Protein AF-A0ABD0Q3Q5-F1 (afdb_monomer_lite)

Structure (mmCIF, N/CA/C/O backbone):
data_AF-A0ABD0Q3Q5-F1
#
_entry.id   AF-A0ABD0Q3Q5-F1
#
loop_
_atom_site.group_PDB
_atom_site.id
_atom_site.type_symbol
_atom_site.label_atom_id
_atom_site.label_alt_id
_atom_site.label_comp_id
_atom_site.label_asym_id
_atom_site.label_entity_id
_atom_site.label_seq_id
_atom_site.pdbx_PDB_ins_code
_atom_site.Cartn_x
_atom_site.Cartn_y
_atom_site.Cartn_z
_atom_site.occupancy
_atom_site.B_iso_or_equiv
_atom_site.auth_seq_id
_atom_site.auth_comp_id
_atom_site.auth_asym_id
_atom_site.auth_atom_id
_atom_site.pdbx_PDB_model_num
ATOM 1 N N . CYS A 1 1 ? 3.557 -3.915 -10.326 1.00 64.38 1 CYS A N 1
ATOM 2 C CA . CYS A 1 1 ? 3.951 -2.627 -10.907 1.00 64.38 1 CYS A CA 1
ATOM 3 C C . CYS A 1 1 ? 3.048 -2.419 -12.089 1.00 64.38 1 CYS A C 1
ATOM 5 O O . CYS A 1 1 ? 3.028 -3.282 -12.958 1.00 64.38 1 CYS A O 1
ATOM 7 N N . GLU A 1 2 ? 2.235 -1.377 -12.055 1.00 64.88 2 GLU A N 1
ATOM 8 C CA . GLU A 1 2 ? 1.460 -0.994 -13.226 1.00 64.88 2 GLU A CA 1
ATOM 9 C C . GLU A 1 2 ? 2.350 -0.129 -14.103 1.00 64.88 2 GLU A C 1
ATOM 11 O O . GLU A 1 2 ? 3.074 0.737 -13.611 1.00 64.88 2 GLU A O 1
ATOM 16 N N . THR A 1 3 ? 2.353 -0.426 -15.393 1.00 63.66 3 THR A N 1
ATOM 17 C CA . THR A 1 3 ? 3.118 0.310 -16.391 1.00 63.66 3 THR A CA 1
ATOM 18 C C . THR A 1 3 ? 2.134 0.877 -17.401 1.00 63.66 3 THR A C 1
ATOM 20 O O . THR A 1 3 ? 1.087 0.265 -17.634 1.00 63.66 3 THR A O 1
ATOM 23 N N . PRO A 1 4 ? 2.440 2.029 -18.016 1.00 71.06 4 PRO A N 1
ATOM 24 C CA . PRO A 1 4 ? 1.713 2.480 -19.193 1.00 71.06 4 PRO A CA 1
ATOM 25 C C . PRO A 1 4 ? 1.609 1.352 -20.231 1.00 71.06 4 PRO A C 1
ATOM 27 O O . PRO A 1 4 ? 2.525 0.535 -20.363 1.00 71.06 4 PRO A O 1
ATOM 30 N N . ALA A 1 5 ? 0.482 1.283 -20.943 1.00 71.94 5 ALA A N 1
ATOM 31 C CA . ALA A 1 5 ? 0.156 0.160 -21.829 1.00 71.94 5 ALA A CA 1
ATOM 32 C C . ALA A 1 5 ? 1.160 -0.039 -22.984 1.00 71.94 5 ALA A C 1
ATOM 34 O O . ALA A 1 5 ? 1.247 -1.123 -23.557 1.00 71.94 5 ALA A O 1
ATOM 35 N N . ASP A 1 6 ? 1.921 0.999 -23.324 1.00 74.75 6 ASP A N 1
ATOM 36 C CA . ASP A 1 6 ? 2.939 1.027 -24.372 1.00 74.75 6 ASP A CA 1
ATOM 37 C C . ASP A 1 6 ? 4.321 0.528 -23.912 1.00 74.75 6 ASP A C 1
ATOM 39 O O . ASP A 1 6 ? 5.198 0.284 -24.745 1.00 74.75 6 ASP A O 1
ATOM 43 N N . VAL A 1 7 ? 4.529 0.321 -22.606 1.00 69.62 7 VAL A N 1
ATOM 44 C CA . VAL A 1 7 ? 5.817 -0.107 -22.048 1.00 69.62 7 VAL A CA 1
ATOM 45 C C . VAL A 1 7 ? 5.772 -1.586 -21.674 1.00 69.62 7 VAL A C 1
ATOM 47 O O . VAL A 1 7 ? 5.113 -1.989 -20.715 1.00 69.62 7 VAL A O 1
ATOM 50 N N . ARG A 1 8 ? 6.545 -2.406 -22.397 1.00 71.25 8 ARG A N 1
ATOM 51 C CA . ARG A 1 8 ? 6.849 -3.780 -21.978 1.00 71.25 8 ARG A CA 1
ATOM 52 C C . ARG A 1 8 ? 8.003 -3.752 -20.987 1.00 71.25 8 ARG A C 1
ATOM 54 O O . ARG A 1 8 ? 9.117 -3.381 -21.343 1.00 71.25 8 ARG A O 1
ATOM 61 N N . VAL A 1 9 ? 7.704 -4.109 -19.745 1.00 69.62 9 VAL A N 1
ATOM 62 C CA . VAL A 1 9 ? 8.691 -4.199 -18.671 1.00 69.62 9 VAL A CA 1
ATOM 63 C C . VAL A 1 9 ? 9.162 -5.633 -18.528 1.00 69.62 9 VAL A C 1
ATOM 65 O O . VAL A 1 9 ? 8.351 -6.538 -18.340 1.00 69.62 9 VAL A O 1
ATOM 68 N N . ASP A 1 10 ? 10.478 -5.810 -18.570 1.00 70.88 10 ASP A N 1
ATOM 69 C CA . ASP A 1 10 ? 11.109 -7.119 -18.408 1.00 70.88 10 ASP A CA 1
ATOM 70 C C . ASP A 1 10 ? 11.295 -7.458 -16.925 1.00 70.88 10 ASP A C 1
ATOM 72 O O . ASP A 1 10 ? 11.212 -8.617 -16.523 1.00 70.88 10 ASP A O 1
ATOM 76 N N . GLN A 1 11 ? 11.544 -6.438 -16.097 1.00 75.56 11 GLN A N 1
ATOM 77 C CA . GLN A 1 11 ? 11.914 -6.579 -14.691 1.00 75.56 11 GLN A CA 1
ATOM 78 C C . GLN A 1 11 ? 11.351 -5.416 -13.863 1.00 75.56 11 GLN A C 1
ATOM 80 O O . GLN A 1 11 ? 11.608 -4.251 -14.175 1.00 75.56 11 GLN A O 1
ATOM 85 N N . CYS A 1 12 ? 10.616 -5.723 -12.786 1.00 81.56 12 CYS A N 1
ATOM 86 C CA . CYS A 1 12 ? 10.214 -4.728 -11.789 1.00 81.56 12 CYS A CA 1
ATOM 87 C C . CYS A 1 12 ? 10.824 -5.050 -10.433 1.00 81.56 12 CYS A C 1
ATOM 89 O O . CYS A 1 12 ? 10.715 -6.175 -9.954 1.00 81.56 12 CYS A O 1
ATOM 91 N N . TYR A 1 13 ? 11.411 -4.046 -9.802 1.00 84.44 13 TYR A N 1
ATOM 92 C CA . TYR A 1 13 ? 12.103 -4.165 -8.535 1.00 84.44 13 TYR A CA 1
ATOM 93 C C . TYR A 1 13 ? 11.333 -3.414 -7.455 1.00 84.44 13 TYR A C 1
ATOM 95 O O . TYR A 1 13 ? 10.909 -2.275 -7.646 1.00 84.44 13 TYR A O 1
ATOM 103 N N . PHE A 1 14 ? 11.155 -4.073 -6.317 1.00 84.06 14 PHE A N 1
ATOM 104 C CA . PHE A 1 14 ? 10.632 -3.512 -5.083 1.00 84.06 14 PHE A CA 1
ATOM 105 C C . PHE A 1 14 ? 11.778 -3.362 -4.095 1.00 84.06 14 PHE A C 1
ATOM 107 O O . PHE A 1 14 ? 12.520 -4.315 -3.853 1.00 84.06 14 PHE A O 1
ATOM 114 N N . ASN A 1 15 ? 11.889 -2.181 -3.502 1.00 84.00 15 ASN A N 1
ATOM 115 C CA . ASN A 1 15 ? 12.985 -1.812 -2.624 1.00 84.00 15 ASN A CA 1
ATOM 116 C C . ASN A 1 15 ? 12.443 -1.402 -1.258 1.00 84.00 15 ASN A C 1
ATOM 118 O O . ASN A 1 15 ? 11.491 -0.633 -1.151 1.00 84.00 15 ASN A O 1
ATOM 122 N N . THR A 1 16 ? 13.079 -1.909 -0.211 1.00 79.88 16 THR A N 1
ATOM 123 C CA . THR A 1 16 ? 12.988 -1.380 1.155 1.00 79.88 16 THR A CA 1
ATOM 124 C C . THR A 1 16 ? 14.365 -0.874 1.559 1.00 79.88 16 THR A C 1
ATOM 126 O O . THR A 1 16 ? 15.359 -1.166 0.898 1.00 79.88 16 THR A O 1
ATOM 129 N N . SER A 1 17 ? 14.471 -0.195 2.700 1.00 72.44 17 SER A N 1
ATOM 130 C CA . SER A 1 17 ? 15.764 0.213 3.265 1.00 72.44 17 SER A CA 1
ATOM 131 C C . SER A 1 17 ? 16.727 -0.950 3.551 1.00 72.44 17 SER A C 1
ATOM 133 O O . SER A 1 17 ? 17.894 -0.701 3.834 1.00 72.44 17 SER A O 1
ATOM 135 N N . ARG A 1 18 ? 16.269 -2.211 3.498 1.00 67.69 18 ARG A N 1
ATOM 136 C CA . ARG A 1 18 ? 17.089 -3.389 3.815 1.00 67.69 18 ARG A CA 1
ATOM 137 C C . ARG A 1 18 ? 17.288 -4.356 2.650 1.00 67.69 18 ARG A C 1
ATOM 139 O O . ARG A 1 18 ? 18.244 -5.125 2.691 1.00 67.69 18 ARG A O 1
ATOM 146 N N . LYS A 1 19 ? 16.376 -4.401 1.671 1.00 77.94 19 LYS A N 1
ATOM 147 C CA . LYS A 1 19 ? 16.338 -5.464 0.651 1.00 77.94 19 LYS A CA 1
ATOM 148 C C . LYS A 1 19 ? 15.728 -4.983 -0.666 1.00 77.94 19 LYS A C 1
ATOM 150 O O . LYS A 1 19 ? 14.871 -4.102 -0.661 1.00 77.94 19 LYS A O 1
ATOM 155 N N . GLU A 1 20 ? 16.110 -5.648 -1.754 1.00 79.75 20 GLU A N 1
ATOM 156 C CA . GLU A 1 20 ? 15.531 -5.536 -3.101 1.00 79.75 20 GLU A CA 1
ATOM 157 C C . GLU A 1 20 ? 14.861 -6.871 -3.488 1.00 79.75 20 GLU A C 1
ATOM 159 O O . GLU A 1 20 ? 15.287 -7.940 -3.033 1.00 79.75 20 GLU A O 1
ATOM 164 N N . LYS A 1 21 ? 13.785 -6.839 -4.286 1.00 79.62 21 LYS A N 1
ATOM 165 C CA . LYS A 1 21 ? 13.129 -8.039 -4.834 1.00 79.62 21 LYS A CA 1
ATOM 166 C C . LYS A 1 21 ? 12.486 -7.775 -6.192 1.00 79.62 21 LYS A C 1
ATOM 168 O O . LYS A 1 21 ? 11.812 -6.773 -6.366 1.00 79.62 21 LYS A O 1
ATOM 173 N N . ASN A 1 22 ? 12.653 -8.704 -7.135 1.00 72.94 22 ASN A N 1
ATOM 174 C CA . ASN A 1 22 ? 12.269 -8.532 -8.545 1.00 72.94 22 ASN A CA 1
ATOM 175 C C . ASN A 1 22 ? 10.914 -9.177 -8.949 1.00 72.94 22 ASN A C 1
ATOM 177 O O . ASN A 1 22 ? 10.568 -9.245 -10.122 1.00 72.94 22 ASN A O 1
ATOM 181 N N . ILE A 1 23 ? 10.129 -9.693 -7.998 1.00 73.12 23 ILE A N 1
ATOM 182 C CA . ILE A 1 23 ? 8.867 -10.405 -8.289 1.00 73.12 23 ILE A CA 1
ATOM 183 C C . ILE A 1 23 ? 7.653 -9.671 -7.719 1.00 73.12 23 ILE A C 1
ATOM 185 O O . ILE A 1 23 ? 7.793 -8.846 -6.818 1.00 73.12 23 ILE A O 1
ATOM 189 N N . LYS A 1 24 ? 6.450 -9.996 -8.213 1.00 68.44 24 LYS A N 1
ATOM 190 C CA . LYS A 1 24 ? 5.186 -9.526 -7.623 1.00 68.44 24 LYS A CA 1
ATOM 191 C C . LYS A 1 24 ? 5.133 -9.939 -6.146 1.00 68.44 24 LYS A C 1
ATOM 193 O O . LYS A 1 24 ? 5.443 -11.081 -5.824 1.00 68.44 24 LYS A O 1
ATOM 198 N N . LEU A 1 25 ? 4.765 -9.001 -5.275 1.00 67.19 25 LEU A N 1
ATOM 199 C CA . LEU A 1 25 ? 4.630 -9.228 -3.838 1.00 67.19 25 LEU A CA 1
ATOM 200 C C . LEU A 1 25 ? 3.165 -9.087 -3.422 1.00 67.19 25 LEU A C 1
ATOM 202 O O . LEU A 1 25 ? 2.531 -8.069 -3.691 1.00 67.19 25 LEU A O 1
ATOM 206 N N . THR A 1 26 ? 2.643 -10.097 -2.741 1.00 67.00 26 THR A N 1
ATOM 207 C CA . THR A 1 26 ? 1.461 -10.019 -1.876 1.00 67.00 26 THR A CA 1
ATOM 208 C C . THR A 1 26 ? 1.864 -9.509 -0.487 1.00 67.00 26 THR A C 1
ATOM 210 O O . THR A 1 26 ? 3.036 -9.576 -0.114 1.00 67.00 26 THR A O 1
ATOM 213 N N . GLY A 1 27 ? 0.911 -9.033 0.323 1.00 59.12 27 GLY A N 1
ATOM 214 C CA . GLY A 1 27 ? 1.203 -8.544 1.683 1.00 59.12 27 GLY A CA 1
ATOM 215 C C . GLY A 1 27 ? 1.937 -9.569 2.565 1.00 59.12 27 GLY A C 1
ATOM 216 O O . GLY A 1 27 ? 2.891 -9.222 3.258 1.00 59.12 27 GLY A O 1
ATOM 217 N N . ALA A 1 28 ? 1.581 -10.855 2.462 1.00 62.69 28 ALA A N 1
ATOM 218 C CA . ALA A 1 28 ? 2.267 -11.938 3.173 1.00 62.69 28 ALA A CA 1
ATOM 219 C C . ALA A 1 28 ? 3.709 -12.166 2.676 1.00 62.69 28 ALA A C 1
ATOM 221 O O . ALA A 1 28 ? 4.607 -12.504 3.452 1.00 62.69 28 ALA A O 1
ATOM 222 N N . GLU A 1 29 ? 3.962 -11.962 1.381 1.00 70.81 29 GLU A N 1
ATOM 223 C CA . GLU A 1 29 ? 5.303 -12.073 0.798 1.00 70.81 29 GLU A CA 1
ATOM 224 C C . GLU A 1 29 ? 6.202 -10.890 1.163 1.00 70.81 29 GLU A C 1
ATOM 226 O O . GLU A 1 29 ? 7.422 -11.067 1.206 1.00 70.81 29 GLU A O 1
ATOM 231 N N . VAL A 1 30 ? 5.623 -9.720 1.460 1.00 70.44 30 VAL A N 1
ATOM 232 C CA . VAL A 1 30 ? 6.353 -8.541 1.949 1.00 70.44 30 VAL A CA 1
ATOM 233 C C . VAL A 1 30 ? 6.973 -8.817 3.322 1.00 70.44 30 VAL A C 1
ATOM 235 O O . VAL A 1 30 ? 8.162 -8.556 3.485 1.00 70.44 30 VAL A O 1
ATOM 238 N N . LEU A 1 31 ? 6.233 -9.404 4.273 1.00 67.75 31 LEU A N 1
ATOM 239 C CA . LEU A 1 31 ? 6.754 -9.747 5.611 1.00 67.75 31 LEU A CA 1
ATOM 240 C C . LEU A 1 31 ? 7.936 -10.715 5.544 1.00 67.75 31 LEU A C 1
ATOM 242 O O . LEU A 1 31 ? 9.025 -10.435 6.051 1.00 67.75 31 LEU A O 1
ATOM 246 N N . ARG A 1 32 ? 7.733 -11.845 4.852 1.00 71.06 32 ARG A N 1
ATOM 247 C CA . ARG A 1 32 ? 8.770 -12.874 4.681 1.00 71.06 32 ARG A CA 1
ATOM 248 C C . ARG A 1 32 ? 10.004 -12.306 3.994 1.00 71.06 32 ARG A C 1
ATOM 250 O O . ARG A 1 32 ? 11.128 -12.629 4.364 1.00 71.06 32 ARG A O 1
ATOM 257 N N . TRP A 1 33 ? 9.800 -11.453 2.990 1.00 71.62 33 TRP A N 1
ATOM 258 C CA . TRP A 1 33 ? 10.897 -10.801 2.292 1.00 71.62 33 TRP A CA 1
ATOM 259 C C . TRP A 1 33 ? 11.643 -9.833 3.199 1.00 71.62 33 TRP A C 1
ATOM 261 O O . TRP A 1 33 ? 12.851 -9.991 3.345 1.00 71.62 33 TRP A O 1
ATOM 271 N N . ALA A 1 34 ? 10.960 -8.886 3.840 1.00 71.56 34 ALA A N 1
ATOM 272 C CA . ALA A 1 34 ? 11.585 -7.881 4.691 1.00 71.56 34 ALA A CA 1
ATOM 273 C C . ALA A 1 34 ? 12.245 -8.484 5.949 1.00 71.56 34 ALA A C 1
ATOM 275 O O . ALA A 1 34 ? 13.105 -7.830 6.536 1.00 71.56 34 ALA A O 1
ATOM 276 N N . ALA A 1 35 ? 11.949 -9.751 6.284 1.00 72.00 35 ALA A N 1
ATOM 277 C CA . ALA A 1 35 ? 12.423 -10.448 7.486 1.00 72.00 35 ALA A CA 1
ATOM 278 C C . ALA A 1 35 ? 12.182 -9.610 8.745 1.00 72.00 35 ALA A C 1
ATOM 280 O O . ALA A 1 35 ? 13.076 -9.397 9.562 1.00 72.00 35 ALA A O 1
ATOM 281 N N . VAL A 1 36 ? 10.968 -9.083 8.831 1.00 73.62 36 VAL A N 1
ATOM 282 C CA . VAL A 1 36 ? 10.466 -8.331 9.972 1.00 73.62 36 VAL A CA 1
ATOM 283 C C . VAL A 1 36 ? 9.288 -9.094 10.551 1.00 73.62 36 VAL A C 1
ATOM 285 O O . VAL A 1 36 ? 8.499 -9.686 9.810 1.00 73.62 36 VAL A O 1
ATOM 288 N N . GLU A 1 37 ? 9.194 -9.082 11.871 1.00 74.69 37 GLU A N 1
ATOM 289 C CA . GLU A 1 37 ? 7.985 -9.495 12.571 1.00 74.69 37 GLU A CA 1
ATOM 290 C C . GLU A 1 37 ? 6.975 -8.353 12.496 1.00 74.69 37 GLU A C 1
ATOM 292 O O . GLU A 1 37 ? 7.355 -7.183 12.376 1.00 74.69 37 GLU A O 1
ATOM 297 N N . SER A 1 38 ? 5.693 -8.691 12.487 1.00 72.62 38 SER A N 1
ATOM 298 C CA . SER A 1 38 ? 4.633 -7.693 12.505 1.00 72.62 38 SER A CA 1
ATOM 299 C C . SER A 1 38 ? 4.162 -7.462 13.960 1.00 72.62 38 SER A C 1
ATOM 301 O O . SER A 1 38 ? 4.652 -8.139 14.862 1.00 72.62 38 SER A O 1
ATOM 303 N N . PRO A 1 39 ? 3.348 -6.424 14.249 1.00 74.75 39 PRO A N 1
ATOM 304 C CA . PRO A 1 39 ? 2.907 -5.361 13.346 1.00 74.75 39 PRO A CA 1
ATOM 305 C C . PRO A 1 39 ? 4.057 -4.447 12.912 1.00 74.75 39 PRO A C 1
ATOM 307 O O . PRO A 1 39 ? 4.865 -3.998 13.723 1.00 74.75 39 PRO A O 1
ATOM 310 N N . VAL A 1 40 ? 4.122 -4.137 11.615 1.00 79.62 40 VAL A N 1
ATOM 311 C CA . VAL A 1 40 ? 5.201 -3.309 11.057 1.00 79.62 40 VAL A CA 1
ATOM 312 C C . VAL A 1 40 ? 4.726 -2.472 9.877 1.00 79.62 40 VAL A C 1
ATOM 314 O O . VAL A 1 40 ? 3.965 -2.931 9.027 1.00 79.62 40 VAL A O 1
ATOM 317 N N . SER A 1 41 ? 5.219 -1.236 9.810 1.00 83.31 41 SER A N 1
ATOM 318 C CA . SER A 1 41 ? 5.056 -0.349 8.659 1.00 83.31 41 SER A CA 1
ATOM 319 C C . SER A 1 41 ? 6.352 -0.309 7.859 1.00 83.31 41 SER A C 1
ATOM 321 O O . SER A 1 41 ? 7.411 0.033 8.384 1.00 83.31 41 SER A O 1
ATOM 323 N N . LEU A 1 42 ? 6.270 -0.660 6.579 1.00 82.75 42 LEU A N 1
ATOM 324 C CA . LEU A 1 42 ? 7.396 -0.698 5.656 1.00 82.75 42 LEU A CA 1
ATOM 325 C C . LEU A 1 42 ? 7.211 0.356 4.574 1.00 82.75 42 LEU A C 1
ATOM 327 O O . LEU A 1 42 ? 6.183 0.396 3.905 1.00 82.75 42 LEU A O 1
ATOM 331 N N . ASN A 1 43 ? 8.237 1.172 4.361 1.00 87.88 43 ASN A N 1
ATOM 332 C CA . ASN A 1 43 ? 8.292 2.057 3.206 1.00 87.88 43 ASN A CA 1
ATOM 333 C C . ASN A 1 43 ? 8.881 1.285 2.027 1.00 87.88 43 ASN A C 1
ATOM 335 O O . ASN A 1 43 ? 10.030 0.838 2.081 1.00 87.88 43 ASN A O 1
ATOM 339 N N . ILE A 1 44 ? 8.074 1.120 0.984 1.00 86.12 44 ILE A N 1
ATOM 340 C CA . ILE A 1 44 ? 8.418 0.386 -0.228 1.00 86.12 44 ILE A CA 1
ATOM 341 C C . ILE A 1 44 ? 8.473 1.378 -1.383 1.00 86.12 44 ILE A C 1
ATOM 343 O O . ILE A 1 44 ? 7.535 2.142 -1.604 1.00 86.12 44 ILE A O 1
ATOM 347 N N . THR A 1 45 ? 9.564 1.358 -2.136 1.00 89.19 45 THR A N 1
ATOM 348 C CA . THR A 1 45 ? 9.660 2.027 -3.438 1.00 89.19 45 THR A CA 1
ATOM 349 C C . THR A 1 45 ? 9.743 0.980 -4.537 1.00 89.19 45 THR A C 1
ATOM 351 O O . THR A 1 45 ? 10.049 -0.188 -4.284 1.00 89.19 45 THR A O 1
ATOM 354 N N . CYS A 1 46 ? 9.467 1.375 -5.774 1.00 87.19 46 CYS A N 1
ATOM 355 C CA . CYS A 1 46 ? 9.669 0.507 -6.919 1.00 87.19 46 CYS A CA 1
ATOM 356 C C . CYS A 1 46 ? 10.289 1.245 -8.101 1.00 87.19 46 CYS A C 1
ATOM 358 O O . CYS A 1 46 ? 10.201 2.466 -8.233 1.00 87.19 46 CYS A O 1
ATOM 360 N N . ASN A 1 47 ? 10.941 0.482 -8.962 1.00 87.50 47 ASN A N 1
ATOM 361 C CA . ASN A 1 47 ? 11.449 0.921 -10.251 1.00 87.50 47 ASN A CA 1
ATOM 362 C C . ASN A 1 47 ? 11.397 -0.256 -11.222 1.00 87.50 47 ASN A C 1
ATOM 364 O O . ASN A 1 47 ? 11.296 -1.417 -10.823 1.00 87.50 47 ASN A O 1
ATOM 368 N N . TYR A 1 48 ? 11.464 0.037 -12.510 1.00 85.12 48 TYR A N 1
ATOM 369 C CA . TYR A 1 48 ? 11.496 -0.993 -13.534 1.00 85.12 48 TYR A CA 1
ATOM 370 C C . TYR A 1 48 ? 12.685 -0.801 -14.459 1.00 85.12 48 TYR A C 1
ATOM 372 O O . TYR A 1 48 ? 13.280 0.272 -14.525 1.00 85.12 48 TYR A O 1
ATOM 380 N N . THR A 1 49 ? 13.032 -1.862 -15.174 1.00 86.06 49 THR A N 1
ATOM 381 C CA . THR A 1 49 ? 14.048 -1.825 -16.223 1.00 86.06 49 THR A CA 1
ATOM 382 C C . THR A 1 49 ? 13.449 -2.349 -17.517 1.00 86.06 49 THR A C 1
ATOM 384 O O . THR A 1 49 ? 12.681 -3.312 -17.509 1.00 86.06 49 THR A O 1
ATOM 387 N N . ILE A 1 50 ? 13.802 -1.693 -18.622 1.00 85.62 50 ILE A N 1
ATOM 388 C CA . ILE A 1 50 ? 13.511 -2.172 -19.973 1.00 85.62 50 ILE A CA 1
ATOM 389 C C . ILE A 1 50 ? 14.807 -2.572 -20.668 1.00 85.62 50 ILE A C 1
ATOM 391 O O . ILE A 1 50 ? 15.837 -1.901 -20.522 1.00 85.62 50 ILE A O 1
ATOM 395 N N . HIS A 1 51 ? 14.750 -3.632 -21.462 1.00 84.00 51 HIS A N 1
ATOM 396 C CA . HIS A 1 51 ? 15.847 -4.045 -22.313 1.00 84.00 51 HIS A CA 1
ATOM 397 C C . HIS A 1 51 ? 15.690 -3.434 -23.709 1.00 84.00 51 HIS A C 1
ATOM 399 O O . HIS A 1 51 ? 14.767 -3.754 -24.459 1.00 84.00 51 HIS A O 1
ATOM 405 N N . LYS A 1 52 ? 16.596 -2.525 -24.085 1.00 83.44 52 LYS A N 1
ATOM 406 C CA . LYS A 1 52 ? 16.568 -1.871 -25.400 1.00 83.44 52 LYS A CA 1
ATOM 407 C C . LYS A 1 52 ? 17.961 -1.844 -26.007 1.00 83.44 52 LYS A C 1
ATOM 409 O O . LYS A 1 52 ? 18.878 -1.290 -25.413 1.00 83.44 52 LYS A O 1
ATOM 414 N N . GLN A 1 53 ? 18.090 -2.384 -27.223 1.00 85.75 53 GLN A N 1
ATOM 415 C CA . GLN A 1 53 ? 19.355 -2.422 -27.977 1.00 85.75 53 GLN A CA 1
ATOM 416 C C . GLN A 1 53 ? 20.504 -3.054 -27.167 1.00 85.75 53 GLN A C 1
ATOM 418 O O . GLN A 1 53 ? 21.592 -2.494 -27.089 1.00 85.75 53 GLN A O 1
ATOM 423 N N . SER A 1 54 ? 20.243 -4.195 -26.520 1.00 84.31 54 SER A N 1
ATOM 424 C CA . SER A 1 54 ? 21.209 -4.906 -25.667 1.00 84.31 54 SER A CA 1
ATOM 425 C C . SER A 1 54 ? 21.659 -4.151 -24.407 1.00 84.31 54 SER A C 1
ATOM 427 O O . SER A 1 54 ? 22.602 -4.576 -23.743 1.00 84.31 54 SER A O 1
ATOM 429 N N . ILE A 1 55 ? 20.986 -3.053 -24.046 1.00 86.56 55 ILE A N 1
ATOM 430 C CA . ILE A 1 55 ? 21.283 -2.246 -22.858 1.00 86.56 55 ILE A CA 1
ATOM 431 C C . ILE A 1 55 ? 20.054 -2.205 -21.948 1.00 86.56 55 ILE A C 1
ATOM 433 O O . ILE A 1 55 ? 18.932 -1.945 -22.389 1.00 86.56 55 ILE A O 1
ATOM 437 N N . ASN A 1 56 ? 20.288 -2.413 -20.654 1.00 86.12 56 ASN A N 1
ATOM 438 C CA . ASN A 1 56 ? 19.282 -2.250 -19.612 1.00 86.12 56 ASN A CA 1
ATOM 439 C C . ASN A 1 56 ? 19.134 -0.768 -19.259 1.00 86.12 56 ASN A C 1
ATOM 441 O O . ASN A 1 56 ? 20.108 -0.117 -18.877 1.00 86.12 56 ASN A O 1
ATOM 445 N N . LYS A 1 57 ? 17.919 -0.229 -19.388 1.00 87.19 57 LYS A N 1
ATOM 446 C CA . LYS A 1 57 ? 17.601 1.159 -19.031 1.00 87.19 57 LYS A CA 1
ATOM 447 C C . LYS A 1 57 ? 16.635 1.188 -17.843 1.00 87.19 57 LYS A C 1
ATOM 449 O O . LYS A 1 57 ? 15.478 0.797 -18.024 1.00 87.19 57 LYS A O 1
ATOM 454 N N . PRO A 1 58 ? 17.081 1.623 -16.651 1.00 87.62 58 PRO A N 1
ATOM 455 C CA . PRO A 1 58 ? 16.214 1.733 -15.486 1.00 87.62 58 PRO A CA 1
ATOM 456 C C . PRO A 1 58 ? 15.335 2.988 -15.555 1.00 87.62 58 PRO A C 1
ATOM 458 O O . PRO A 1 58 ? 15.728 4.014 -16.114 1.00 87.62 58 PRO A O 1
ATOM 461 N N . SER A 1 59 ? 14.152 2.914 -14.951 1.00 86.81 59 SER A N 1
ATOM 462 C CA . SER A 1 59 ? 13.293 4.065 -14.682 1.00 86.81 59 SER A CA 1
ATOM 463 C C . SER A 1 59 ? 13.788 4.868 -13.476 1.00 86.81 59 SER A C 1
ATOM 465 O O . SER A 1 59 ? 14.601 4.397 -12.678 1.00 86.81 59 SER A O 1
ATOM 467 N N . SER A 1 60 ? 13.212 6.054 -13.274 1.00 89.50 60 SER A N 1
ATOM 468 C CA . SER A 1 60 ? 13.250 6.715 -11.967 1.00 89.50 60 SER A CA 1
ATOM 469 C C . SER A 1 60 ? 12.589 5.841 -10.895 1.00 89.50 60 SER A C 1
ATOM 471 O O . SER A 1 60 ? 11.695 5.041 -11.193 1.00 89.50 60 SER A O 1
ATOM 473 N N . VAL A 1 61 ? 13.032 6.003 -9.649 1.00 89.19 61 VAL A N 1
ATOM 474 C CA . VAL A 1 61 ? 12.432 5.349 -8.480 1.00 89.19 61 VAL A CA 1
ATOM 475 C C . VAL A 1 61 ? 11.115 6.041 -8.132 1.00 89.19 61 VAL A C 1
ATOM 477 O O . VAL A 1 61 ? 11.019 7.267 -8.195 1.00 89.19 61 VAL A O 1
ATOM 480 N N . SER A 1 62 ? 10.098 5.258 -7.781 1.00 87.69 62 SER A N 1
ATOM 481 C CA . SER A 1 62 ? 8.800 5.774 -7.352 1.00 87.69 62 SER A CA 1
ATOM 482 C C . SER A 1 62 ? 8.900 6.548 -6.031 1.00 87.69 62 SER A C 1
ATOM 484 O O . SER A 1 62 ? 9.814 6.313 -5.233 1.00 87.69 62 SER A O 1
ATOM 486 N N . PRO A 1 63 ? 7.901 7.387 -5.711 1.00 90.38 63 PRO A N 1
ATOM 487 C CA . PRO A 1 63 ? 7.660 7.792 -4.332 1.00 90.38 63 PRO A CA 1
ATOM 488 C C . PRO A 1 63 ? 7.513 6.569 -3.414 1.00 90.38 63 PRO A C 1
ATOM 490 O O . PRO A 1 63 ? 7.081 5.497 -3.854 1.00 90.38 63 PRO A O 1
ATOM 493 N N . ALA A 1 64 ? 7.871 6.730 -2.141 1.00 88.69 64 ALA A N 1
ATOM 494 C CA . ALA A 1 64 ? 7.702 5.675 -1.152 1.00 88.69 64 ALA A CA 1
ATOM 495 C C . ALA A 1 64 ? 6.220 5.494 -0.808 1.00 88.69 64 ALA A C 1
ATOM 497 O O . ALA A 1 64 ? 5.531 6.457 -0.474 1.00 88.69 64 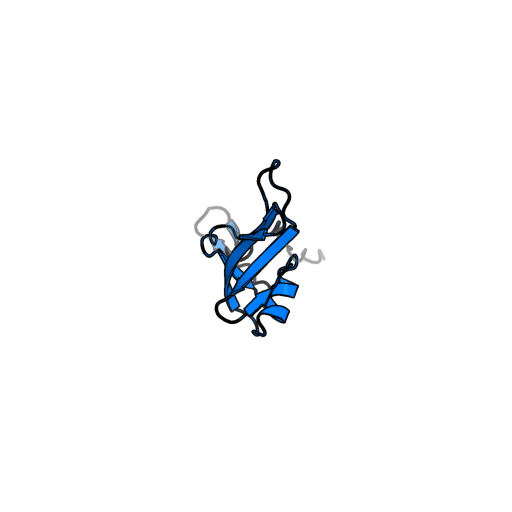ALA A O 1
ATOM 498 N N . ALA A 1 65 ? 5.753 4.250 -0.855 1.00 85.75 65 ALA A N 1
ATOM 499 C CA . ALA A 1 65 ? 4.453 3.847 -0.348 1.00 85.75 65 ALA A CA 1
ATOM 500 C C . ALA A 1 65 ? 4.634 3.134 0.996 1.00 85.75 65 ALA A C 1
ATOM 502 O O . ALA A 1 65 ? 5.455 2.222 1.116 1.00 85.75 65 ALA A O 1
ATOM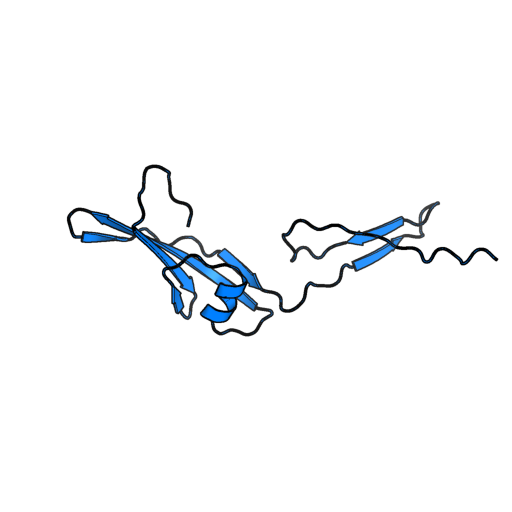 503 N N . THR A 1 66 ? 3.869 3.536 2.008 1.00 85.38 66 THR A N 1
ATOM 504 C CA . THR A 1 66 ? 3.873 2.864 3.311 1.00 85.38 66 THR A CA 1
ATOM 505 C C . THR A 1 66 ? 2.891 1.700 3.286 1.00 85.38 66 THR A C 1
ATOM 507 O O . THR A 1 66 ? 1.695 1.889 3.070 1.00 85.38 66 THR A O 1
ATOM 510 N N . VAL A 1 67 ? 3.398 0.494 3.521 1.00 77.88 67 VAL A N 1
ATOM 511 C CA . VAL A 1 67 ? 2.604 -0.724 3.683 1.00 77.88 67 VAL A CA 1
ATOM 512 C C . VAL A 1 67 ? 2.662 -1.139 5.143 1.00 77.88 67 VAL 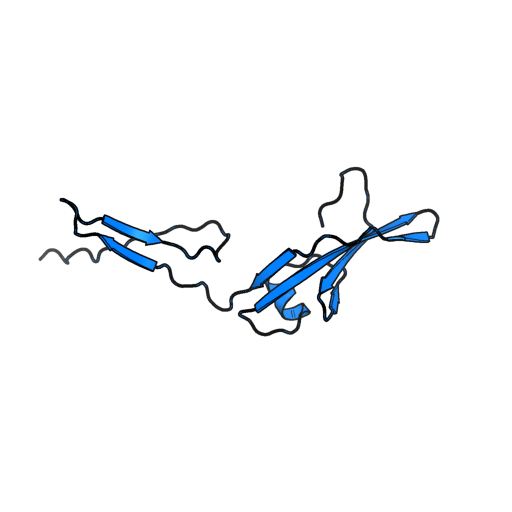A C 1
ATOM 514 O O . VAL A 1 67 ? 3.730 -1.478 5.651 1.00 77.88 67 VAL A O 1
ATOM 517 N N . THR A 1 68 ? 1.515 -1.119 5.815 1.00 77.50 68 THR A N 1
ATOM 518 C CA . THR A 1 68 ? 1.381 -1.632 7.179 1.00 77.50 68 THR A CA 1
ATOM 519 C C . THR A 1 68 ? 0.866 -3.056 7.118 1.00 77.50 68 THR A C 1
ATOM 521 O O . THR A 1 68 ? -0.189 -3.313 6.541 1.00 77.50 68 THR A O 1
ATOM 524 N N . VAL A 1 69 ? 1.617 -3.978 7.710 1.00 74.50 69 VAL A N 1
ATOM 525 C CA . VAL A 1 69 ? 1.173 -5.355 7.894 1.00 74.50 69 VAL A CA 1
ATOM 526 C C . VAL A 1 69 ? 0.851 -5.563 9.366 1.00 74.50 69 VAL A C 1
ATOM 528 O O . VAL A 1 69 ? 1.620 -5.149 10.233 1.00 74.50 69 VAL A O 1
ATOM 531 N N . LEU A 1 70 ? -0.317 -6.147 9.622 1.00 72.56 70 LEU A N 1
ATOM 532 C CA . LEU A 1 70 ? -0.870 -6.364 10.954 1.00 72.56 70 LEU A CA 1
ATOM 533 C C . LEU A 1 70 ? -0.861 -7.865 11.268 1.00 72.56 70 LEU A C 1
ATOM 535 O O . LEU A 1 70 ? -1.266 -8.666 10.428 1.00 72.56 70 LEU A O 1
ATOM 539 N N . ASP A 1 71 ? -0.430 -8.228 12.478 1.00 69.00 71 ASP A N 1
ATOM 540 C CA . ASP A 1 71 ? -0.364 -9.624 12.949 1.00 69.00 71 ASP A CA 1
ATOM 541 C C . ASP A 1 71 ? -1.742 -10.170 13.311 1.00 69.00 71 ASP A C 1
ATOM 543 O O . ASP A 1 71 ? -2.006 -11.366 13.223 1.00 69.00 71 ASP A O 1
ATOM 547 N N . SER A 1 72 ? -2.633 -9.274 13.718 1.00 68.75 72 SER A N 1
ATOM 548 C CA . SER A 1 72 ? -4.036 -9.555 13.972 1.00 68.75 72 SER A CA 1
ATOM 549 C C . SER A 1 72 ? -4.868 -8.405 13.429 1.00 68.75 72 SER A C 1
ATOM 551 O O . SER A 1 72 ? -4.433 -7.249 13.428 1.00 68.75 72 SER A O 1
ATOM 553 N N . LEU A 1 73 ? -6.064 -8.725 12.935 1.00 71.44 73 LEU A N 1
ATOM 554 C CA . LEU A 1 73 ? -7.020 -7.693 12.565 1.00 71.44 73 LEU A CA 1
ATOM 555 C C . LEU A 1 73 ? -7.423 -6.945 13.843 1.00 71.44 73 LEU A C 1
ATOM 557 O O . LEU A 1 73 ? -7.785 -7.589 14.833 1.00 71.44 73 LEU A O 1
ATOM 561 N N . PRO A 1 74 ? -7.327 -5.607 13.856 1.00 74.38 74 PRO A N 1
ATOM 562 C CA . PRO A 1 74 ? -7.700 -4.838 15.024 1.00 74.38 74 PRO A CA 1
ATOM 563 C C . PRO A 1 74 ? -9.199 -5.025 15.266 1.00 74.38 74 PRO A C 1
ATOM 565 O O . PRO A 1 74 ? -9.992 -5.095 14.324 1.00 74.38 74 PRO A O 1
ATOM 568 N N . LYS A 1 75 ? -9.580 -5.155 16.539 1.00 78.75 75 LYS A N 1
ATOM 569 C CA . LYS A 1 75 ? -10.981 -5.361 16.910 1.00 78.75 75 LYS A CA 1
ATOM 570 C C . LYS A 1 75 ? -11.808 -4.126 16.517 1.00 78.75 75 LYS A C 1
ATOM 572 O O . LYS A 1 75 ? -11.312 -3.010 16.700 1.00 78.75 75 LYS A O 1
ATOM 577 N N . PRO A 1 76 ? -13.038 -4.304 16.004 1.00 82.00 76 PRO A N 1
ATOM 578 C CA . PRO A 1 76 ? -13.959 -3.190 15.827 1.00 82.00 76 PRO A CA 1
ATOM 579 C C . PRO A 1 76 ? -14.294 -2.558 17.181 1.00 82.00 76 PRO A C 1
ATOM 581 O O . PRO A 1 76 ? -14.252 -3.220 18.223 1.00 82.00 76 PRO A O 1
ATOM 584 N N . ILE A 1 77 ? -14.601 -1.267 17.155 1.00 86.81 77 ILE A N 1
ATOM 585 C CA . ILE A 1 77 ? -14.959 -0.477 18.329 1.00 86.81 77 ILE A CA 1
ATOM 586 C C . ILE A 1 77 ? -16.481 -0.383 18.373 1.00 86.81 77 ILE A C 1
ATOM 588 O O . ILE A 1 77 ? -17.108 -0.016 17.381 1.00 86.81 77 ILE A O 1
ATOM 592 N N . ILE A 1 78 ? -17.064 -0.721 19.521 1.00 86.75 78 ILE A N 1
ATOM 593 C CA . ILE A 1 78 ? -18.498 -0.564 19.773 1.00 86.75 78 ILE A CA 1
ATOM 594 C C . ILE A 1 78 ? -18.690 0.664 20.655 1.00 86.75 78 ILE A C 1
ATOM 596 O O . ILE A 1 78 ? -18.039 0.789 21.694 1.00 86.75 78 ILE A O 1
ATOM 600 N N . SER A 1 79 ? -19.593 1.547 20.247 1.00 88.38 79 SER A N 1
ATOM 601 C CA . SER A 1 79 ? -20.047 2.681 21.046 1.00 88.38 79 SER A CA 1
ATOM 602 C C . SER A 1 79 ? -21.570 2.694 21.130 1.00 88.38 79 SER A C 1
ATOM 604 O O . SER A 1 79 ? -22.267 2.288 20.198 1.00 88.38 79 SER A O 1
ATOM 606 N N . VAL A 1 80 ? -22.076 3.130 22.283 1.00 88.56 80 VAL A N 1
ATOM 607 C CA . VAL A 1 80 ? -23.505 3.304 22.549 1.00 88.56 80 VAL A CA 1
ATOM 608 C C . VAL A 1 80 ? -23.716 4.762 22.914 1.00 88.56 80 VAL A C 1
ATOM 610 O O . VAL A 1 80 ? -23.073 5.263 23.837 1.00 88.56 80 VAL A O 1
ATOM 613 N N . ASN A 1 81 ? -24.582 5.437 22.170 1.00 86.25 81 ASN A N 1
ATOM 614 C CA . ASN A 1 81 ? -25.060 6.768 22.500 1.00 86.25 81 ASN A CA 1
ATOM 615 C C . ASN A 1 81 ? -26.494 6.649 23.028 1.00 86.25 81 ASN A C 1
ATOM 617 O O . ASN A 1 81 ? -27.377 6.237 22.279 1.00 86.25 81 ASN A O 1
ATOM 621 N N . ASP A 1 82 ? -26.696 6.976 24.304 1.00 84.56 82 ASP A N 1
ATOM 622 C CA . ASP A 1 82 ? -27.973 6.844 25.031 1.00 84.56 82 ASP A CA 1
ATOM 623 C C . ASP A 1 82 ? -28.595 8.215 25.370 1.00 84.56 82 ASP A C 1
ATOM 625 O O . ASP A 1 82 ? -29.554 8.313 26.128 1.00 84.56 82 ASP A O 1
ATOM 629 N N . ASP A 1 83 ? -28.041 9.299 24.812 1.00 80.44 83 ASP A N 1
ATOM 630 C CA . ASP A 1 83 ? -28.556 10.664 24.999 1.00 80.44 83 ASP A CA 1
ATOM 631 C C . ASP A 1 83 ? -29.765 10.979 24.088 1.00 80.44 83 ASP A C 1
ATOM 633 O O . ASP A 1 83 ? -30.399 12.030 24.215 1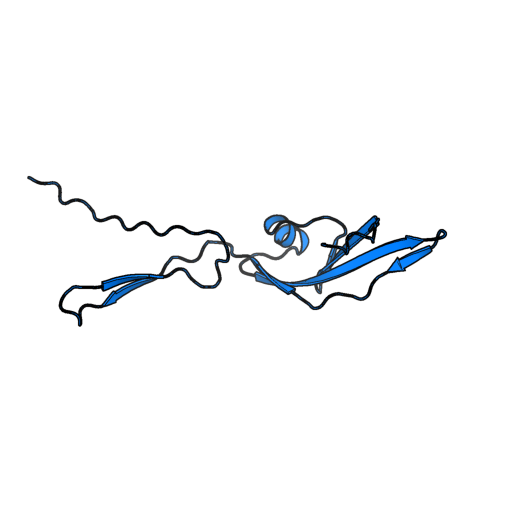.00 80.44 83 ASP A O 1
ATOM 637 N N . ASP A 1 84 ? -30.100 10.072 23.168 1.00 69.62 84 ASP A N 1
ATOM 638 C CA . ASP A 1 84 ? -31.217 10.185 22.231 1.00 69.62 84 ASP A CA 1
ATOM 639 C C . ASP A 1 84 ? -32.465 9.432 22.732 1.00 69.62 84 ASP A C 1
ATOM 641 O O . ASP A 1 84 ? -32.397 8.533 23.563 1.00 69.62 84 ASP A O 1
ATOM 645 N N . VAL A 1 85 ? -33.646 9.748 22.178 1.00 78.06 85 VAL A N 1
ATOM 646 C CA . VAL A 1 85 ? -34.915 9.043 22.494 1.00 78.06 85 VAL A CA 1
ATOM 647 C C . VAL A 1 85 ? -34.823 7.528 22.217 1.00 78.06 85 VAL A C 1
ATOM 649 O O . VAL A 1 85 ? -35.613 6.751 22.754 1.00 78.06 85 VAL A O 1
ATOM 652 N N . GLN A 1 86 ? -33.876 7.108 21.372 1.00 79.50 86 GLN A N 1
ATOM 653 C CA . GLN A 1 86 ? -33.525 5.712 21.122 1.00 79.50 86 GLN A CA 1
ATOM 654 C C . GLN A 1 86 ? -32.001 5.550 21.162 1.00 79.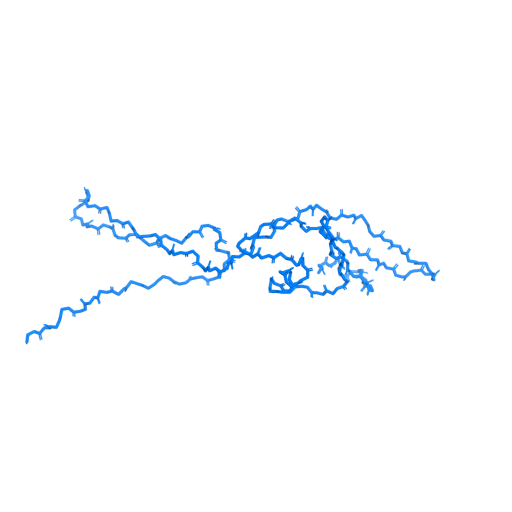50 86 GLN A C 1
ATOM 656 O O . GLN A 1 86 ? -31.310 6.361 20.542 1.00 79.50 86 GLN A O 1
ATOM 661 N N . PRO A 1 87 ? -31.475 4.496 21.811 1.00 80.06 87 PRO A N 1
ATOM 662 C CA . PRO A 1 87 ? -30.041 4.267 21.878 1.00 80.06 87 PRO A CA 1
ATOM 663 C C . PRO A 1 87 ? -29.476 3.961 20.487 1.00 80.06 87 PRO A C 1
ATOM 665 O O . PRO A 1 87 ? -29.963 3.076 19.778 1.00 80.06 87 PRO A O 1
ATOM 668 N N . ILE A 1 88 ? -28.425 4.682 20.099 1.00 85.12 88 ILE A N 1
ATOM 669 C CA . ILE A 1 88 ? -27.700 4.453 18.846 1.00 85.12 88 ILE A CA 1
ATOM 670 C C . ILE A 1 88 ? -26.487 3.579 19.150 1.00 85.12 88 ILE A C 1
ATOM 672 O O . ILE A 1 88 ? -25.599 3.971 19.908 1.00 85.12 88 ILE A O 1
ATOM 676 N N . ILE A 1 89 ? -26.440 2.400 18.530 1.00 85.38 89 ILE A N 1
ATOM 677 C CA . ILE A 1 89 ? -25.297 1.487 18.598 1.00 85.38 89 ILE A CA 1
ATOM 678 C C . ILE A 1 89 ? -24.483 1.646 17.316 1.00 85.38 89 ILE A C 1
ATOM 680 O O . ILE A 1 89 ? -24.978 1.377 16.220 1.00 85.38 89 ILE A O 1
ATOM 684 N N . SER A 1 90 ? -23.222 2.040 17.459 1.00 86.25 90 SER A N 1
ATOM 685 C CA . SER A 1 90 ? -22.282 2.192 16.350 1.00 86.25 90 SER A CA 1
ATOM 686 C C . SER A 1 90 ? -21.184 1.136 16.438 1.00 86.25 90 SER A C 1
ATOM 688 O O . SER A 1 90 ? -20.630 0.878 17.506 1.00 86.25 90 SER A O 1
ATOM 690 N N . CYS A 1 91 ? -20.865 0.522 15.298 1.00 84.38 91 CYS A N 1
ATOM 691 C CA . CYS A 1 91 ? -19.761 -0.423 15.153 1.00 84.38 91 CYS A CA 1
ATOM 692 C C . CYS A 1 91 ? -18.761 0.143 14.144 1.00 84.38 91 CYS A C 1
ATOM 694 O O . CYS A 1 91 ? -19.020 0.161 12.939 1.00 84.38 91 CYS A O 1
ATOM 696 N N . GLU A 1 92 ? -17.632 0.634 14.645 1.00 83.75 92 GLU A N 1
ATOM 697 C CA . GLU A 1 92 ? -16.613 1.315 13.853 1.00 83.75 92 GLU A CA 1
ATOM 698 C C . GLU A 1 92 ? -15.413 0.403 13.609 1.00 83.75 92 GLU A C 1
ATOM 700 O O . GLU A 1 92 ? -14.845 -0.190 14.531 1.00 83.75 92 GLU A O 1
ATOM 705 N N . ILE A 1 93 ? -14.992 0.306 12.349 1.00 78.75 93 ILE A N 1
ATOM 706 C CA . ILE A 1 93 ? -13.804 -0.458 11.972 1.00 78.75 93 ILE A CA 1
ATOM 707 C C . ILE A 1 93 ? -12.597 0.482 11.934 1.00 78.75 93 ILE A C 1
ATOM 709 O O . ILE A 1 93 ? -12.665 1.541 11.305 1.00 78.75 93 ILE A O 1
ATOM 713 N N . PRO A 1 94 ? -11.468 0.111 12.566 1.00 77.44 94 PRO A N 1
ATOM 714 C CA . PRO A 1 94 ? -10.259 0.919 12.535 1.00 77.44 94 PRO A CA 1
ATOM 715 C C . PRO A 1 94 ? -9.801 1.220 11.103 1.00 77.44 94 PRO A C 1
ATOM 717 O O . PRO A 1 94 ? -9.669 0.318 10.276 1.00 77.44 94 PRO A O 1
ATOM 720 N N . LEU A 1 95 ? -9.458 2.486 10.839 1.00 67.19 95 LEU A N 1
ATOM 721 C CA . LEU A 1 95 ? -9.004 2.992 9.528 1.00 67.19 95 LEU A CA 1
ATOM 722 C C . LEU A 1 95 ? -7.763 2.274 8.960 1.00 67.19 95 LEU A C 1
ATOM 724 O O . LEU A 1 95 ? -7.419 2.444 7.789 1.00 67.19 95 LEU A O 1
ATOM 728 N N . SER A 1 96 ? -7.061 1.496 9.786 1.00 65.38 96 SER A N 1
ATOM 729 C CA . SER A 1 96 ? -5.935 0.660 9.375 1.00 65.38 96 SER A CA 1
ATOM 730 C C . SER A 1 96 ? -6.353 -0.545 8.521 1.00 65.38 96 SER A C 1
ATOM 732 O O . SER A 1 96 ? -5.500 -1.119 7.845 1.00 65.38 96 SER A O 1
ATOM 734 N N . VAL A 1 97 ? -7.641 -0.907 8.493 1.00 64.75 97 VAL A N 1
ATOM 735 C CA . VAL A 1 97 ? -8.176 -1.998 7.668 1.00 64.75 97 VAL A CA 1
ATOM 736 C C . VAL A 1 97 ? -8.737 -1.428 6.361 1.00 64.75 97 VAL A C 1
ATOM 738 O O . VAL A 1 97 ? -9.800 -0.818 6.335 1.00 64.75 97 VAL A O 1
ATOM 741 N N . ARG A 1 98 ? -8.011 -1.622 5.252 1.00 62.88 98 ARG A N 1
ATOM 742 C CA . ARG A 1 98 ? -8.398 -1.168 3.898 1.00 62.88 98 ARG A CA 1
ATOM 743 C C . ARG A 1 98 ? -8.875 -2.324 3.007 1.00 62.88 98 ARG A C 1
ATOM 745 O O . ARG A 1 98 ? -8.382 -2.487 1.894 1.00 62.88 98 ARG A O 1
ATOM 752 N N . ALA A 1 99 ? -9.773 -3.155 3.523 1.00 63.56 99 ALA A N 1
ATOM 753 C CA . ALA A 1 99 ? -10.393 -4.263 2.794 1.00 63.56 99 ALA A CA 1
ATOM 754 C C . ALA A 1 99 ? -11.918 -4.087 2.767 1.00 63.56 99 ALA A C 1
ATOM 756 O O . ALA A 1 99 ? -12.445 -3.319 3.567 1.00 63.56 99 ALA A O 1
ATOM 757 N N . ASP A 1 100 ? -12.617 -4.809 1.889 1.00 66.50 100 ASP A N 1
ATOM 758 C CA . ASP A 1 100 ? -14.076 -4.910 1.966 1.00 66.50 100 ASP A CA 1
ATOM 759 C C . ASP A 1 100 ? -14.446 -5.599 3.285 1.00 66.50 100 ASP A C 1
ATOM 761 O O . ASP A 1 100 ? -14.069 -6.749 3.525 1.00 66.50 100 ASP A O 1
ATOM 765 N N . PHE A 1 101 ? -15.140 -4.884 4.166 1.00 68.88 101 PHE A N 1
ATOM 766 C CA . PHE A 1 101 ? -15.546 -5.393 5.470 1.00 68.88 101 PHE A CA 1
ATOM 767 C C . PHE A 1 101 ? -17.063 -5.361 5.628 1.00 68.88 101 PHE A C 1
ATOM 769 O O . PHE A 1 101 ? -17.749 -4.494 5.093 1.00 68.88 101 PHE A O 1
ATOM 776 N N . ASN A 1 102 ? -17.575 -6.320 6.395 1.00 72.81 102 ASN A N 1
ATOM 777 C CA . ASN A 1 102 ? -18.970 -6.387 6.801 1.00 72.81 102 ASN A CA 1
ATOM 778 C C . ASN A 1 102 ? -19.035 -6.370 8.332 1.00 72.81 102 ASN A C 1
ATOM 780 O O . ASN A 1 102 ? -18.315 -7.134 8.977 1.00 72.81 102 ASN A O 1
ATOM 784 N N . CYS A 1 103 ? -19.896 -5.528 8.902 1.00 73.75 103 CYS A N 1
ATOM 785 C CA . CYS A 1 103 ? -20.205 -5.550 10.330 1.00 73.75 103 CYS A CA 1
ATOM 786 C C . CYS A 1 103 ? -21.529 -6.280 10.540 1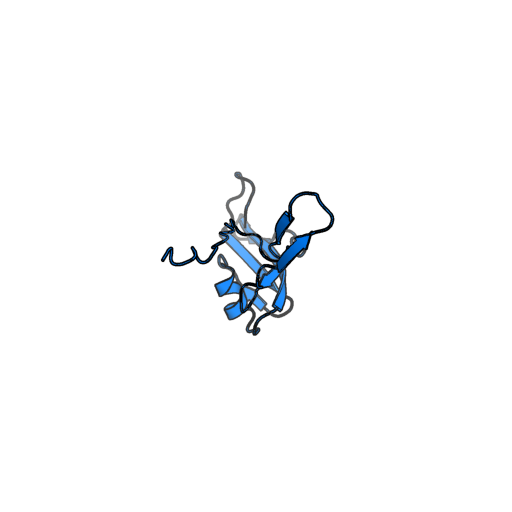.00 73.75 103 CYS A C 1
ATOM 788 O O . CYS A 1 103 ? -22.541 -5.927 9.942 1.00 73.75 103 CYS A O 1
ATOM 790 N N . SER A 1 104 ? -21.532 -7.279 11.417 1.00 77.56 104 SER A N 1
ATOM 791 C CA . SER A 1 104 ? -22.748 -7.980 11.830 1.00 77.56 104 SER A CA 1
ATOM 792 C C . SER A 1 104 ? -22.922 -7.811 13.333 1.00 77.56 104 SER A C 1
ATOM 794 O O . SER A 1 104 ? -22.010 -8.125 14.096 1.00 77.56 104 SER A O 1
ATOM 796 N N . LEU A 1 105 ? -24.074 -7.275 13.736 1.00 76.69 105 LEU A N 1
ATOM 797 C CA . LEU A 1 105 ? -24.482 -7.171 15.131 1.00 76.69 105 LEU A CA 1
ATOM 798 C C . LEU A 1 105 ? -25.376 -8.369 15.444 1.00 76.69 105 LEU A C 1
ATOM 800 O O . LEU A 1 105 ? -26.340 -8.618 14.723 1.00 76.69 105 LEU A O 1
ATOM 804 N N . TYR A 1 106 ? -25.044 -9.093 16.504 1.00 77.06 106 TYR A N 1
ATOM 805 C CA . TYR A 1 106 ? -25.860 -10.185 17.011 1.00 77.06 106 TYR A CA 1
ATOM 806 C C . TYR A 1 106 ? -26.379 -9.768 18.378 1.00 77.06 106 TYR A C 1
ATOM 808 O O . TYR A 1 106 ? -25.594 -9.395 19.250 1.00 77.06 106 TYR A O 1
ATOM 816 N N . THR A 1 107 ? -27.692 -9.801 18.542 1.00 75.69 107 THR A N 1
ATOM 817 C CA . THR A 1 107 ? -28.319 -9.842 19.857 1.00 75.69 107 THR A CA 1
ATOM 818 C C . THR A 1 107 ? -28.447 -11.311 20.225 1.00 75.69 107 THR A C 1
ATOM 820 O O . THR A 1 107 ? -28.768 -12.130 19.363 1.00 75.69 107 THR A O 1
ATOM 823 N N . GLU A 1 108 ? -28.163 -11.671 21.473 1.00 77.69 108 GLU A N 1
ATOM 824 C CA . GLU A 1 108 ? -28.701 -12.927 21.987 1.00 77.69 108 GLU A CA 1
ATOM 825 C C . GLU A 1 108 ? -30.219 -12.740 21.956 1.00 77.69 108 GLU A C 1
ATOM 827 O O . GLU A 1 108 ? -30.743 -11.854 22.633 1.00 77.69 108 GLU A O 1
ATOM 832 N N . ASP A 1 109 ? -30.907 -13.456 21.063 1.00 65.69 109 ASP A N 1
ATOM 833 C CA . ASP A 1 109 ? -32.351 -13.593 21.181 1.00 65.69 109 ASP A CA 1
ATOM 834 C C . ASP A 1 109 ? -32.589 -14.150 22.585 1.00 65.69 109 ASP A C 1
ATOM 836 O O . ASP A 1 109 ? -32.066 -15.214 22.921 1.00 65.69 109 ASP A O 1
ATOM 840 N N . ASP A 1 110 ? -33.306 -13.386 23.414 1.00 56.69 110 ASP A N 1
ATOM 841 C CA . ASP A 1 110 ? -33.876 -13.884 24.661 1.00 56.69 110 ASP A CA 1
ATOM 842 C C . ASP A 1 110 ? -34.527 -15.224 24.315 1.00 56.69 110 ASP A C 1
ATOM 844 O O . ASP A 1 110 ? -35.424 -15.268 23.463 1.00 56.69 110 ASP A O 1
ATOM 848 N N . ASP A 1 111 ? -34.046 -16.309 24.923 1.00 49.44 111 ASP A N 1
ATOM 849 C CA . ASP A 1 111 ? -34.751 -17.581 24.948 1.00 49.44 111 ASP A CA 1
ATOM 850 C C . ASP A 1 111 ? -36.163 -17.277 25.474 1.00 49.44 111 ASP A C 1
ATOM 852 O O . ASP A 1 111 ? -36.392 -17.155 26.680 1.00 49.44 111 ASP A O 1
ATOM 856 N N . LEU A 1 112 ? -37.108 -17.055 24.555 1.00 51.41 112 LEU A N 1
ATOM 857 C CA . LEU A 1 112 ? -38.511 -16.845 24.869 1.00 51.41 112 LEU A CA 1
ATOM 858 C C . LEU A 1 112 ? -39.003 -18.131 25.537 1.00 51.41 112 LEU A C 1
ATOM 860 O O . LEU A 1 112 ? -39.218 -19.129 24.852 1.00 51.41 112 LEU A O 1
ATOM 864 N N . LEU A 1 113 ? -39.100 -18.055 26.870 1.00 42.06 113 LEU A N 1
ATOM 865 C CA . LEU A 1 113 ? -39.880 -18.874 27.812 1.00 42.06 113 LEU A CA 1
ATOM 866 C C . LEU A 1 113 ? -40.681 -20.036 27.204 1.00 42.06 113 LEU A C 1
ATOM 868 O O . LEU A 1 113 ? -41.646 -19.762 26.451 1.00 42.06 113 LEU A O 1
#

pLDDT: mean 76.47, std 9.4, range [42.06, 90.38]

Organism: Cirrhinus mrigala (NCBI:txid683832)

Radius of gyration: 22.71 Å; chains: 1; bounding box: 61×30×56 Å

Sequence (113 aa):
CETPADVRVDQCYFNTSRKEKNIKLTGAEVLRWAAVESPVSLNITCNYTIHKQSINKPSSVSPAATVTVLDSLPKPIISVNDDDVQPIISCEIPLSVRADFNCSLYTEDDDLL

Foldseek 3Di:
DDDPPPDDFPWKWKDFPVDIDTDDDDLVNVCVRVVDDDQDKTWIKMKTWDQDPNDIDIDDIGGTDIDGDHPDQDAWDWDWDPVDPDIDIDTHGDPNDPDDDDDDDDDPPPPPD

Secondary structure (DSSP, 8-state):
----TT---SEEEEE-SS-EE-S---HHHHHHHHT-PSSEEEEEEEEEEEEETTEEEEPPPPPPEEEEE-SSPPPPEEEEE-SSSSPEEEEEPPTT--S--------------